Protein AF-A0A3D2YYX8-F1 (afdb_monomer_lite)

pLDDT: mean 93.41, std 8.39, range [39.41, 98.75]

Foldseek 3Di:
DDAAAPWKDKDWADPDPLLDDDDKDFADPQQFDQVGFFFKAFPVGDTDQVRQAQHFGQKMKTAGPNFKIKMKGWAPPAPPPSFRKRGDRRMIDGNNRNVGMDMAGHGGDHDTDMDMDIDRGDDDVVVVVVVNVVRNPPPDDPD

Structure (mmCIF, N/CA/C/O backbone):
data_AF-A0A3D2YYX8-F1
#
_entry.id   AF-A0A3D2YYX8-F1
#
loop_
_atom_site.group_PDB
_atom_site.id
_atom_site.type_symbol
_atom_site.label_atom_id
_atom_site.label_alt_id
_atom_site.label_comp_id
_atom_site.label_asym_id
_atom_site.label_entity_id
_atom_site.label_seq_id
_atom_site.pdbx_PDB_ins_code
_atom_site.Cartn_x
_atom_site.Cartn_y
_atom_site.Cartn_z
_atom_site.occupancy
_atom_site.B_iso_or_equiv
_atom_site.auth_seq_id
_atom_site.auth_comp_id
_atom_site.auth_asym_id
_atom_site.auth_atom_id
_atom_site.pdbx_PDB_model_num
ATOM 1 N N . VAL A 1 1 ? -2.674 -7.635 14.410 1.00 90.38 1 VAL A N 1
ATOM 2 C CA . VAL A 1 1 ? -3.998 -7.454 15.053 1.00 90.38 1 VAL A CA 1
ATOM 3 C C . VAL A 1 1 ? -3.845 -6.437 16.163 1.00 90.38 1 VAL A C 1
ATOM 5 O O . VAL A 1 1 ? -2.778 -6.405 16.764 1.00 90.38 1 VAL A O 1
ATOM 8 N N . ILE A 1 2 ? -4.842 -5.589 16.385 1.00 92.25 2 ILE A N 1
ATOM 9 C CA . ILE A 1 2 ? -4.830 -4.561 17.431 1.00 92.25 2 ILE A CA 1
ATOM 10 C C . ILE A 1 2 ? -6.174 -4.649 18.155 1.00 92.25 2 ILE A C 1
ATOM 12 O O . ILE A 1 2 ? -7.206 -4.548 17.500 1.00 92.25 2 ILE A O 1
ATOM 16 N N . GLN A 1 3 ? -6.162 -4.873 19.469 1.00 94.56 3 GLN A N 1
ATOM 17 C CA . GLN A 1 3 ? -7.373 -5.004 20.284 1.00 94.56 3 GLN A CA 1
ATOM 18 C C . GLN A 1 3 ? -7.495 -3.820 21.245 1.00 94.56 3 GLN A C 1
ATOM 20 O O . GLN A 1 3 ? -6.513 -3.441 21.886 1.00 94.56 3 GLN A O 1
ATOM 25 N N . ALA A 1 4 ? -8.697 -3.260 21.360 1.00 95.75 4 ALA A N 1
ATOM 26 C CA . ALA A 1 4 ? -9.016 -2.212 22.323 1.00 95.75 4 ALA A CA 1
ATOM 27 C C . ALA A 1 4 ? -9.498 -2.849 23.639 1.00 95.75 4 ALA A C 1
ATOM 29 O O . ALA A 1 4 ? -10.615 -3.354 23.717 1.00 95.75 4 ALA A O 1
ATOM 30 N N . SER A 1 5 ? -8.643 -2.889 24.667 1.00 94.12 5 SER A N 1
ATOM 31 C CA . SER A 1 5 ? -8.904 -3.646 25.908 1.00 94.12 5 SER A CA 1
ATOM 32 C C . SER A 1 5 ? -9.139 -2.797 27.164 1.00 94.12 5 SER A C 1
ATOM 34 O O . SER A 1 5 ? -9.310 -3.360 28.239 1.00 94.12 5 SER A O 1
ATOM 36 N N . GLY A 1 6 ? -9.076 -1.468 27.068 1.00 93.12 6 GLY A N 1
ATOM 37 C CA . GLY A 1 6 ? -9.194 -0.554 28.215 1.00 93.12 6 GLY A CA 1
ATOM 38 C C . GLY A 1 6 ? -10.016 0.696 27.901 1.00 93.12 6 GLY A C 1
ATOM 39 O O . GLY A 1 6 ? -9.719 1.766 28.426 1.00 93.12 6 GLY A O 1
ATOM 40 N N . GLY A 1 7 ? -10.976 0.561 26.985 1.00 95.62 7 GLY A N 1
ATOM 41 C CA . GLY A 1 7 ? -11.742 1.643 26.368 1.00 95.62 7 GLY A CA 1
ATOM 42 C C . GLY A 1 7 ? -11.535 1.719 24.847 1.00 95.62 7 GLY A C 1
ATOM 43 O O . GLY A 1 7 ? -10.664 1.020 24.315 1.00 95.62 7 GLY A O 1
ATOM 44 N N . PRO A 1 8 ? -12.313 2.560 24.138 1.00 96.62 8 PRO A N 1
ATOM 45 C CA . PRO A 1 8 ? -12.166 2.754 22.699 1.00 96.62 8 PRO A CA 1
ATOM 46 C C . PRO A 1 8 ? -10.756 3.223 22.318 1.00 96.62 8 PRO A C 1
ATOM 48 O O . PRO A 1 8 ? -10.188 4.120 22.946 1.00 96.62 8 PRO A O 1
ATOM 51 N N . LEU A 1 9 ? -10.199 2.642 21.257 1.00 96.50 9 LEU A N 1
ATOM 52 C CA . LEU A 1 9 ? -8.905 3.013 20.690 1.00 96.50 9 LEU A CA 1
ATOM 53 C C . LEU A 1 9 ? -9.112 3.857 19.433 1.00 96.50 9 LEU A C 1
ATOM 55 O O . LEU A 1 9 ? -9.612 3.357 18.429 1.00 96.50 9 LEU A O 1
ATOM 59 N N . THR A 1 10 ? -8.637 5.100 19.443 1.00 96.50 10 THR A N 1
ATOM 60 C CA . THR A 1 10 ? -8.593 5.937 18.235 1.00 96.50 10 THR A CA 1
ATOM 61 C C . THR A 1 10 ? -7.185 5.968 17.654 1.00 96.50 10 THR A C 1
ATOM 63 O O . THR A 1 10 ? -6.254 6.507 18.256 1.00 96.50 10 THR A O 1
ATOM 66 N N . LEU A 1 11 ? -7.034 5.434 16.444 1.00 94.75 11 LEU A N 1
ATOM 67 C CA . LEU A 1 11 ? -5.866 5.640 15.597 1.00 94.75 11 LEU A CA 1
ATOM 68 C C . LEU A 1 11 ? -6.056 6.954 14.834 1.00 94.75 11 LEU A C 1
ATOM 70 O O . LEU A 1 11 ? -6.845 7.030 13.894 1.00 94.75 11 LEU A O 1
ATOM 74 N N . GLY A 1 12 ? -5.363 8.001 15.280 1.00 94.00 12 GLY A N 1
ATOM 75 C CA . GLY A 1 12 ? -5.528 9.348 14.736 1.00 94.00 12 GLY A CA 1
ATOM 76 C C . GLY A 1 12 ? -5.071 9.478 13.281 1.00 94.00 12 GLY A C 1
ATOM 77 O O . GLY A 1 12 ? -4.069 8.886 12.877 1.00 94.00 12 GLY A O 1
ATOM 78 N N . ALA A 1 13 ? -5.784 10.303 12.519 1.00 93.06 13 ALA A N 1
ATOM 79 C CA . ALA A 1 13 ? -5.482 10.641 11.139 1.00 93.06 13 ALA A CA 1
ATOM 80 C C . ALA A 1 13 ? -4.042 11.133 10.986 1.00 93.06 13 ALA A C 1
ATOM 82 O O . ALA A 1 13 ? -3.530 11.899 11.819 1.00 93.06 13 ALA A O 1
ATOM 83 N N . THR A 1 14 ? -3.396 10.770 9.879 1.00 87.25 14 THR A N 1
ATOM 84 C CA . THR A 1 14 ? -2.062 11.301 9.604 1.00 87.25 14 THR A CA 1
ATOM 85 C C . THR A 1 14 ? -2.159 12.780 9.241 1.00 87.25 14 THR A C 1
ATOM 87 O O . THR A 1 14 ? -2.664 13.139 8.180 1.00 87.25 14 THR A O 1
ATOM 90 N N . ARG A 1 15 ? -1.621 13.637 10.117 1.00 84.25 15 ARG A N 1
ATOM 91 C CA . ARG A 1 15 ? -1.573 15.101 9.933 1.00 84.25 15 ARG A CA 1
ATOM 92 C C . ARG A 1 15 ? -0.328 15.595 9.190 1.00 84.25 15 ARG A C 1
ATOM 94 O O . ARG A 1 15 ? -0.278 16.750 8.786 1.00 84.25 15 ARG A O 1
ATOM 101 N N . ALA A 1 16 ? 0.684 14.741 9.032 1.00 84.44 16 ALA A N 1
ATOM 102 C CA . ALA A 1 16 ? 1.854 15.047 8.217 1.00 84.44 16 ALA A CA 1
ATOM 103 C C . ALA A 1 16 ? 1.493 14.991 6.725 1.00 84.44 16 ALA A C 1
ATOM 105 O O . ALA A 1 16 ? 0.774 14.088 6.307 1.00 84.44 16 ALA A O 1
ATOM 106 N N . GLU A 1 17 ? 2.066 15.883 5.912 1.00 82.31 17 GLU A N 1
ATOM 107 C CA . GLU A 1 17 ? 1.816 15.972 4.459 1.00 82.31 17 GLU A CA 1
ATOM 108 C C . GLU A 1 17 ? 2.062 14.648 3.715 1.00 82.31 17 GLU A C 1
ATOM 110 O O . GLU A 1 17 ? 1.404 14.323 2.725 1.00 82.31 17 GLU A O 1
ATOM 115 N N . ALA A 1 18 ? 3.011 13.855 4.215 1.00 76.50 18 ALA A N 1
ATOM 116 C CA . ALA A 1 18 ? 3.335 12.548 3.670 1.00 76.50 18 ALA A CA 1
ATOM 117 C C . ALA A 1 18 ? 2.189 11.528 3.822 1.00 76.50 18 ALA A C 1
ATOM 119 O O . ALA A 1 18 ? 2.182 10.542 3.093 1.00 76.50 18 ALA A O 1
ATOM 120 N N . HIS A 1 19 ? 1.242 11.738 4.744 1.00 83.88 19 HIS A N 1
ATOM 121 C CA . HIS A 1 19 ? 0.130 10.831 5.053 1.00 83.88 19 HIS A CA 1
ATOM 122 C C . HIS A 1 19 ? 0.534 9.353 5.242 1.00 83.88 19 HIS A C 1
ATOM 124 O O . HIS A 1 19 ? -0.250 8.445 4.978 1.00 83.88 19 HIS A O 1
ATOM 130 N N . TYR A 1 20 ? 1.757 9.094 5.719 1.00 83.94 20 TYR A N 1
ATOM 131 C CA . TYR A 1 20 ? 2.195 7.740 6.051 1.00 83.94 20 TYR A CA 1
ATOM 132 C C . TYR A 1 20 ? 1.358 7.182 7.214 1.00 83.94 20 TYR A C 1
ATOM 134 O O . TYR A 1 20 ? 1.098 7.867 8.204 1.00 83.94 20 TYR A O 1
ATOM 142 N N . SER A 1 21 ? 0.914 5.938 7.096 1.00 90.62 21 SER A N 1
ATOM 143 C CA . SER A 1 21 ? 0.308 5.147 8.176 1.00 90.62 21 SER A CA 1
ATOM 144 C C . SER A 1 21 ? 0.397 3.664 7.808 1.00 90.62 21 SER A C 1
ATOM 146 O O . SER A 1 21 ? 0.945 3.336 6.760 1.00 90.62 21 SER A O 1
ATOM 148 N N . GLY A 1 22 ? -0.094 2.762 8.659 1.00 88.38 22 GLY A N 1
ATOM 149 C CA . GLY A 1 22 ? -0.193 1.337 8.324 1.00 88.38 22 GLY A CA 1
ATOM 150 C C . GLY A 1 22 ? 1.152 0.650 8.054 1.00 88.38 22 GLY A C 1
ATOM 151 O O . GLY A 1 22 ? 2.152 0.936 8.713 1.00 88.38 22 GLY A O 1
ATOM 152 N N . LEU A 1 23 ? 1.151 -0.295 7.109 1.00 94.38 23 LEU A N 1
ATOM 153 C CA . LEU A 1 23 ? 2.337 -1.049 6.701 1.00 94.38 23 LEU A CA 1
ATOM 154 C C . LEU A 1 23 ? 3.111 -0.282 5.622 1.00 94.38 23 LEU A C 1
ATOM 156 O O . LEU A 1 23 ? 2.559 0.021 4.568 1.00 94.38 23 LEU A O 1
ATOM 160 N N . GLN A 1 24 ? 4.390 -0.002 5.881 1.00 95.25 24 GLN A N 1
ATOM 161 C CA . GLN A 1 24 ? 5.273 0.771 5.005 1.00 95.25 24 GLN A CA 1
ATOM 162 C C . GLN A 1 24 ? 6.575 0.007 4.751 1.00 95.25 24 GLN A C 1
ATOM 164 O O . GLN A 1 24 ? 7.178 -0.519 5.687 1.00 95.25 24 GLN A O 1
ATOM 169 N N . LEU A 1 25 ? 7.033 -0.004 3.502 1.00 95.75 25 LEU A N 1
ATOM 170 C CA . LEU A 1 25 ? 8.324 -0.545 3.093 1.00 95.75 25 LEU A CA 1
ATOM 171 C C . LEU A 1 25 ? 9.214 0.577 2.584 1.00 95.75 25 LEU A C 1
ATOM 173 O O . LEU A 1 25 ? 8.822 1.335 1.700 1.00 95.75 25 LEU A O 1
ATOM 177 N N . ARG A 1 26 ? 10.434 0.646 3.117 1.00 94.38 26 ARG A N 1
ATOM 178 C CA . ARG A 1 26 ? 11.504 1.503 2.608 1.00 94.38 26 ARG A CA 1
ATOM 179 C C . ARG A 1 26 ? 12.598 0.616 2.042 1.00 94.38 26 ARG A C 1
ATOM 181 O O . ARG A 1 26 ? 13.169 -0.199 2.761 1.00 94.38 26 ARG A O 1
ATOM 188 N N . LEU A 1 27 ? 12.847 0.760 0.753 1.00 92.88 27 LEU A N 1
ATOM 189 C CA . LEU A 1 27 ? 13.695 -0.134 -0.015 1.00 92.88 27 LEU A CA 1
ATOM 190 C C . LEU A 1 27 ? 15.115 0.429 -0.112 1.00 92.88 27 LEU A C 1
ATOM 192 O O . LEU A 1 27 ? 15.331 1.644 -0.094 1.00 92.88 27 LEU A O 1
ATOM 196 N N . GLY A 1 28 ? 16.095 -0.470 -0.185 1.00 91.00 28 GLY A N 1
ATOM 197 C CA . GLY A 1 28 ? 17.498 -0.092 -0.328 1.00 91.00 28 GLY A CA 1
ATOM 198 C C . GLY A 1 28 ? 17.812 0.520 -1.703 1.00 91.00 28 GLY A C 1
ATOM 199 O O . GLY A 1 28 ? 16.996 0.420 -2.620 1.00 91.00 28 GLY A O 1
ATOM 200 N N . PRO A 1 29 ? 19.018 1.091 -1.878 1.00 87.38 29 PRO A N 1
ATOM 201 C CA . PRO A 1 29 ? 19.439 1.719 -3.133 1.00 87.38 29 PRO A CA 1
ATOM 202 C C . PRO A 1 29 ? 19.240 0.890 -4.417 1.00 87.38 29 PRO A C 1
ATOM 204 O O . PRO A 1 29 ? 18.884 1.498 -5.420 1.00 87.38 29 PRO A O 1
ATOM 207 N N . PRO A 1 30 ? 19.387 -0.457 -4.430 1.00 88.25 30 PRO A N 1
ATOM 208 C CA . PRO A 1 30 ? 19.131 -1.256 -5.638 1.00 88.25 30 PRO A CA 1
ATOM 209 C C . PRO A 1 30 ? 17.693 -1.173 -6.163 1.00 88.25 30 PRO A C 1
ATOM 211 O O . PRO A 1 30 ? 17.454 -1.402 -7.348 1.00 88.25 30 PRO A O 1
ATOM 214 N N . PHE A 1 31 ? 16.736 -0.848 -5.288 1.00 89.38 31 PHE A N 1
ATOM 215 C CA . PHE A 1 31 ? 15.352 -0.661 -5.695 1.00 89.38 31 PHE A CA 1
ATOM 216 C C . PHE A 1 31 ? 15.091 0.740 -6.227 1.00 89.38 31 PHE A C 1
ATOM 218 O O . PHE A 1 31 ? 14.348 0.891 -7.189 1.00 89.38 31 PHE A O 1
ATOM 225 N N . GLY A 1 32 ? 15.707 1.753 -5.626 1.00 87.50 32 GLY A N 1
ATOM 226 C CA . GLY A 1 32 ? 15.597 3.113 -6.114 1.00 87.50 32 GLY A CA 1
ATOM 227 C C . GLY A 1 32 ? 16.333 4.124 -5.248 1.00 87.50 32 GLY A C 1
ATOM 228 O O . GLY A 1 32 ? 16.606 3.915 -4.062 1.00 87.50 32 GLY A O 1
ATOM 229 N N . THR A 1 33 ? 16.612 5.261 -5.864 1.00 89.56 33 THR A N 1
ATOM 230 C CA . THR A 1 33 ? 17.119 6.485 -5.250 1.00 89.56 33 THR A CA 1
ATOM 231 C C . THR A 1 33 ? 16.239 7.659 -5.672 1.00 89.56 33 THR A C 1
ATOM 233 O O . THR A 1 33 ? 15.310 7.497 -6.454 1.00 89.56 33 THR A O 1
ATOM 236 N N . VAL A 1 34 ? 16.532 8.865 -5.181 1.00 87.94 34 VAL A N 1
ATOM 237 C CA . VAL A 1 34 ? 15.826 10.073 -5.642 1.00 87.94 34 VAL A CA 1
ATOM 238 C C . VAL A 1 34 ? 16.074 10.338 -7.133 1.00 87.94 34 VAL A C 1
ATOM 240 O O . VAL A 1 34 ? 15.162 10.744 -7.843 1.00 87.94 34 VAL A O 1
ATOM 243 N N . ALA A 1 35 ? 17.299 10.098 -7.614 1.00 89.31 35 ALA A N 1
ATOM 244 C CA . ALA A 1 35 ? 17.659 10.318 -9.015 1.00 89.31 35 ALA A CA 1
ATOM 245 C C . ALA A 1 35 ? 17.120 9.215 -9.941 1.00 89.31 35 ALA A C 1
ATOM 247 O O . ALA A 1 35 ? 16.769 9.488 -11.086 1.00 89.31 35 ALA A O 1
ATOM 248 N N . GLU A 1 36 ? 17.033 7.987 -9.430 1.00 91.19 36 GLU A N 1
ATOM 249 C CA . GLU A 1 36 ? 16.568 6.805 -10.158 1.00 91.19 36 GLU A CA 1
ATOM 250 C C . GLU A 1 36 ? 15.524 6.066 -9.307 1.00 91.19 36 GLU A C 1
ATOM 252 O O . GLU A 1 36 ? 15.874 5.13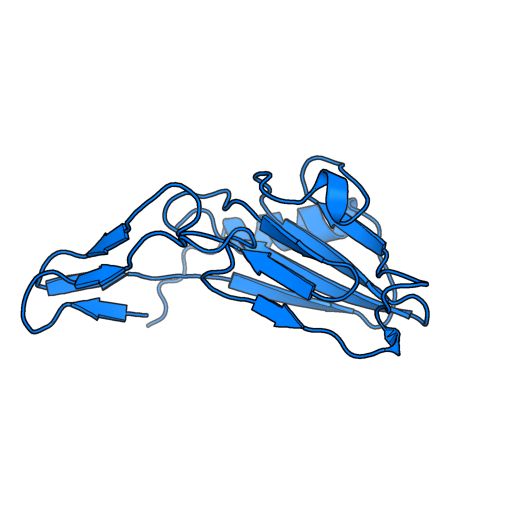6 -8.574 1.00 91.19 36 GLU A O 1
ATOM 257 N N . PRO A 1 37 ? 14.255 6.511 -9.320 1.00 94.19 37 PRO A N 1
ATOM 258 C CA . PRO A 1 37 ? 13.194 5.895 -8.530 1.00 94.19 37 PRO A CA 1
ATOM 259 C C . PRO A 1 37 ? 12.931 4.441 -8.927 1.00 94.19 37 PRO A C 1
ATOM 261 O O . PRO A 1 37 ? 13.148 4.048 -10.073 1.00 94.19 37 PRO A O 1
ATOM 264 N N . ALA A 1 38 ? 12.359 3.666 -8.004 1.00 95.94 38 ALA A N 1
ATOM 265 C CA . ALA A 1 38 ? 11.822 2.352 -8.332 1.00 95.94 38 ALA A CA 1
ATOM 266 C C . ALA A 1 38 ? 10.714 2.464 -9.392 1.00 95.94 38 ALA A C 1
ATOM 268 O O . ALA A 1 38 ? 9.992 3.466 -9.482 1.00 95.94 38 ALA A O 1
ATOM 269 N N . ILE A 1 39 ? 10.535 1.407 -10.180 1.00 96.12 39 ILE A N 1
ATOM 270 C CA . ILE A 1 39 ? 9.482 1.346 -11.193 1.00 96.12 39 ILE A CA 1
ATOM 271 C C . ILE A 1 39 ? 8.193 0.906 -10.500 1.00 96.12 39 ILE A C 1
ATOM 273 O O . ILE A 1 39 ? 7.963 -0.284 -10.271 1.00 96.12 39 ILE A O 1
ATOM 277 N N . PHE A 1 40 ? 7.353 1.879 -10.146 1.00 97.81 40 PHE A N 1
ATOM 278 C CA . PHE A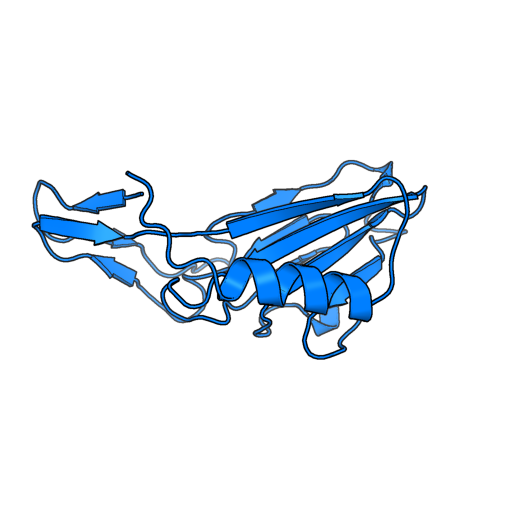 1 40 ? 6.081 1.617 -9.477 1.00 97.81 40 PHE A CA 1
ATOM 279 C C . PHE A 1 40 ? 4.941 1.326 -10.450 1.00 97.81 40 PHE A C 1
ATOM 281 O O . PHE A 1 40 ? 4.827 1.972 -11.495 1.00 97.81 40 PHE A O 1
ATOM 288 N N . ARG A 1 41 ? 4.057 0.402 -10.060 1.00 98.38 41 ARG A N 1
ATOM 289 C CA . ARG A 1 41 ? 2.780 0.103 -10.728 1.00 98.38 41 ARG A CA 1
ATOM 290 C C . ARG A 1 41 ? 1.693 -0.163 -9.692 1.00 98.38 41 ARG A C 1
ATOM 292 O O . ARG A 1 41 ? 2.011 -0.614 -8.592 1.00 98.38 41 ARG A O 1
ATOM 299 N N . CYS A 1 42 ? 0.433 0.076 -10.037 1.00 98.75 42 CYS A N 1
ATOM 300 C CA . CYS A 1 42 ? -0.707 -0.310 -9.203 1.00 98.75 42 CYS A CA 1
ATOM 301 C C . CYS A 1 42 ? -1.794 -1.045 -9.995 1.00 98.75 42 CYS A C 1
ATOM 303 O O . CYS A 1 42 ? -1.807 -0.995 -11.226 1.00 98.75 42 CYS A O 1
ATOM 305 N N . SER A 1 43 ? -2.745 -1.651 -9.278 1.00 98.62 43 SER A N 1
ATOM 306 C CA . SER A 1 43 ? -3.876 -2.395 -9.861 1.00 98.62 43 SER A CA 1
ATOM 307 C C . SER A 1 43 ? -4.714 -1.598 -10.859 1.00 98.62 43 SER A C 1
ATOM 309 O O . SER A 1 43 ? -5.206 -2.163 -11.825 1.00 98.62 43 SER A O 1
ATOM 311 N N . GLU A 1 44 ? -4.839 -0.286 -10.653 1.00 98.50 44 GLU A N 1
ATOM 312 C CA . GLU A 1 44 ? -5.599 0.615 -11.536 1.00 98.50 44 GLU A CA 1
ATOM 313 C C . GLU A 1 44 ? -4.855 1.004 -12.830 1.00 98.50 44 GLU A C 1
ATOM 315 O O . GLU A 1 44 ? -5.276 1.910 -13.545 1.00 98.50 44 GLU A O 1
ATOM 320 N N . GLY A 1 45 ? -3.707 0.382 -13.120 1.00 98.19 45 GLY A N 1
ATOM 321 C CA . GLY A 1 45 ? -2.931 0.631 -14.339 1.00 98.19 45 GLY A CA 1
ATOM 322 C C . GLY A 1 45 ? -2.047 1.882 -14.306 1.00 98.19 45 GLY A C 1
ATOM 323 O O . GLY A 1 45 ? -1.406 2.202 -15.306 1.00 98.19 45 GLY A O 1
ATOM 324 N N . ARG A 1 46 ? -1.963 2.582 -13.167 1.00 98.50 46 ARG A N 1
ATOM 325 C CA . ARG A 1 46 ? -1.061 3.734 -13.002 1.00 98.50 46 ARG A CA 1
ATOM 326 C C . ARG A 1 46 ? 0.383 3.284 -12.832 1.00 98.50 46 ARG A C 1
ATOM 328 O O . ARG A 1 46 ? 0.663 2.240 -12.239 1.00 98.50 46 ARG A O 1
ATOM 335 N N . THR A 1 47 ? 1.297 4.116 -13.318 1.00 97.88 47 THR A N 1
ATOM 336 C CA . THR A 1 47 ? 2.740 3.878 -13.268 1.00 97.88 47 THR A CA 1
ATOM 337 C C . THR A 1 47 ? 3.465 5.086 -12.706 1.00 97.88 47 THR A C 1
ATOM 339 O O . THR A 1 47 ? 3.117 6.217 -13.030 1.00 97.88 47 THR A O 1
ATOM 342 N N . GLY A 1 48 ? 4.522 4.844 -11.938 1.00 96.88 48 GLY A N 1
ATOM 343 C CA . GLY A 1 48 ? 5.279 5.901 -11.279 1.00 96.88 48 GLY A CA 1
ATOM 344 C C . GLY A 1 48 ? 4.707 6.250 -9.908 1.00 96.88 48 GLY A C 1
ATOM 345 O O . GLY A 1 48 ? 3.504 6.209 -9.659 1.00 96.88 48 GLY A O 1
ATOM 346 N N . HIS A 1 49 ? 5.608 6.561 -8.980 1.00 96.19 49 HIS A N 1
ATOM 347 C CA . HIS A 1 49 ? 5.245 6.758 -7.583 1.00 96.19 49 HIS A CA 1
ATOM 348 C C . HIS A 1 49 ? 4.347 7.987 -7.380 1.00 96.19 49 HIS A C 1
ATOM 350 O O . HIS A 1 49 ? 3.532 7.983 -6.467 1.00 96.19 49 HIS A O 1
ATOM 356 N N . 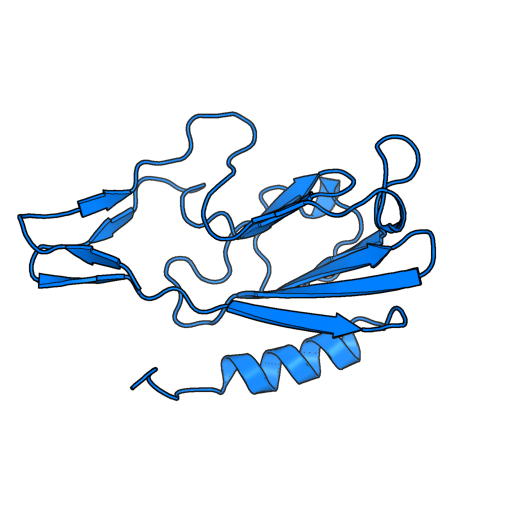GLU A 1 50 ? 4.464 9.025 -8.207 1.00 97.00 50 GLU A N 1
ATOM 357 C CA . GLU A 1 50 ? 3.667 10.251 -8.086 1.00 97.00 50 GLU A CA 1
ATOM 358 C C . GLU A 1 50 ? 2.203 10.031 -8.461 1.00 97.00 50 GLU A C 1
ATOM 360 O O . GLU A 1 50 ? 1.331 10.398 -7.679 1.00 97.00 50 GLU A O 1
ATOM 365 N N . GLU A 1 51 ? 1.950 9.343 -9.577 1.00 98.25 51 GLU A N 1
ATOM 366 C CA . GLU A 1 51 ? 0.601 9.007 -10.058 1.00 98.25 51 GLU A CA 1
ATOM 367 C C . GLU A 1 51 ? -0.160 8.090 -9.090 1.00 98.25 51 GLU A C 1
ATOM 369 O O . GLU A 1 51 ? -1.384 8.088 -9.047 1.00 98.25 51 GLU A O 1
ATOM 374 N N . ILE A 1 52 ? 0.560 7.293 -8.297 1.00 98.38 52 ILE A N 1
ATOM 375 C CA . ILE A 1 52 ? -0.024 6.372 -7.309 1.00 98.38 52 ILE A CA 1
ATOM 376 C C . ILE A 1 52 ? -0.212 7.058 -5.941 1.00 98.38 52 ILE A C 1
ATOM 378 O O . ILE A 1 52 ? -0.958 6.580 -5.083 1.00 98.38 52 ILE A O 1
ATOM 382 N N . ARG A 1 53 ? 0.463 8.182 -5.692 1.00 97.31 53 ARG A N 1
ATOM 383 C CA . ARG A 1 53 ? 0.503 8.811 -4.370 1.00 97.31 53 ARG A CA 1
ATOM 384 C C . ARG A 1 53 ? -0.877 9.329 -3.971 1.00 97.31 53 ARG A C 1
ATOM 386 O O . ARG A 1 53 ? -1.469 10.131 -4.676 1.00 97.31 53 ARG A O 1
ATOM 393 N N . LYS A 1 54 ? -1.331 8.956 -2.772 1.00 95.94 54 LYS A N 1
ATOM 394 C CA . LYS A 1 54 ? -2.660 9.266 -2.204 1.00 95.94 54 LYS A CA 1
ATOM 395 C C . LYS A 1 54 ? -3.824 8.633 -2.962 1.00 95.94 54 LYS A C 1
ATOM 397 O O . LYS A 1 54 ? -4.974 8.867 -2.599 1.00 95.94 54 LYS A O 1
ATOM 402 N N . GLU A 1 55 ? -3.555 7.799 -3.950 1.00 97.75 55 GLU A N 1
ATOM 403 C CA . GLU A 1 55 ? -4.582 7.140 -4.733 1.00 97.75 55 GLU A CA 1
ATOM 404 C C . GLU A 1 55 ? -4.935 5.765 -4.168 1.00 97.75 55 GLU A C 1
ATOM 406 O O . GLU A 1 55 ? -4.123 5.140 -3.484 1.00 97.75 55 GLU A O 1
ATOM 411 N N . GLN A 1 56 ? -6.155 5.297 -4.438 1.00 98.00 56 GLN A N 1
ATOM 412 C CA . GLN A 1 56 ? -6.622 3.971 -4.018 1.00 98.00 56 GLN A CA 1
ATOM 413 C C . GLN A 1 56 ? -6.226 2.899 -5.030 1.00 98.00 56 GLN A C 1
ATOM 415 O O . GLN A 1 56 ? -6.399 3.100 -6.229 1.00 98.00 56 GLN A O 1
ATOM 420 N N . ALA A 1 57 ? -5.727 1.761 -4.556 1.00 98.31 57 ALA A N 1
ATOM 421 C CA . ALA A 1 57 ? -5.436 0.595 -5.389 1.00 98.31 57 ALA A CA 1
ATOM 422 C C . ALA A 1 57 ? -5.450 -0.685 -4.542 1.00 98.31 57 ALA A C 1
ATOM 424 O O . ALA A 1 57 ? -5.099 -0.656 -3.362 1.00 98.31 57 ALA A O 1
ATOM 425 N N . ASN A 1 58 ? -5.793 -1.815 -5.155 1.00 98.50 58 ASN A N 1
ATOM 426 C CA . ASN A 1 58 ? -5.787 -3.135 -4.515 1.00 98.50 58 ASN A CA 1
ATOM 427 C C . ASN A 1 58 ? -4.369 -3.604 -4.165 1.00 98.50 58 ASN A C 1
ATOM 429 O O . ASN A 1 58 ? -4.144 -4.304 -3.178 1.00 98.50 58 ASN A O 1
ATOM 433 N N . TRP A 1 59 ? -3.401 -3.207 -4.985 1.00 98.69 59 TRP A N 1
ATOM 434 C CA . TRP A 1 59 ? -1.995 -3.501 -4.786 1.00 98.69 59 TRP A CA 1
ATOM 435 C C . TRP A 1 59 ? -1.112 -2.434 -5.421 1.00 98.69 59 TRP A C 1
ATOM 437 O O . TRP A 1 59 ? -1.506 -1.766 -6.383 1.00 98.69 59 TRP A O 1
ATOM 447 N N . VAL A 1 60 ? 0.107 -2.319 -4.899 1.00 98.69 60 VAL A N 1
ATOM 448 C CA . VAL A 1 60 ? 1.204 -1.556 -5.501 1.00 98.69 60 VAL A CA 1
ATOM 449 C C . VAL A 1 60 ? 2.444 -2.436 -5.533 1.00 98.69 60 VAL A C 1
ATOM 451 O O . VAL A 1 60 ? 2.748 -3.125 -4.559 1.00 98.69 60 VAL A O 1
ATOM 454 N N . SER A 1 61 ? 3.164 -2.401 -6.650 1.00 98.44 61 SER A N 1
ATOM 455 C CA . SER A 1 61 ? 4.463 -3.045 -6.824 1.00 98.44 61 SER A CA 1
ATOM 456 C C . SER A 1 61 ? 5.558 -2.013 -7.044 1.00 98.44 61 SER A C 1
ATOM 458 O O . SER A 1 61 ? 5.322 -1.003 -7.706 1.00 98.44 61 SER A O 1
ATOM 460 N N . ALA A 1 62 ? 6.761 -2.313 -6.573 1.00 98.12 62 ALA A N 1
ATOM 461 C CA . ALA A 1 62 ? 7.993 -1.599 -6.859 1.00 98.12 62 ALA A CA 1
ATOM 462 C C . ALA A 1 62 ? 8.995 -2.585 -7.468 1.00 98.12 62 ALA A C 1
ATOM 464 O O . ALA A 1 62 ? 9.420 -3.526 -6.795 1.00 98.12 62 ALA A O 1
ATOM 465 N N . ALA A 1 63 ? 9.360 -2.383 -8.732 1.00 97.12 63 ALA A N 1
ATOM 466 C CA . ALA A 1 63 ? 10.484 -3.087 -9.340 1.00 97.12 63 ALA A CA 1
ATOM 467 C C . ALA A 1 63 ? 11.765 -2.278 -9.133 1.00 97.12 63 ALA A C 1
ATOM 469 O O . ALA A 1 63 ? 11.751 -1.051 -9.283 1.00 97.12 63 ALA A O 1
ATOM 470 N N . GLY A 1 64 ? 12.854 -2.951 -8.781 1.00 92.94 64 GLY A N 1
ATOM 471 C CA . GLY A 1 64 ? 14.129 -2.295 -8.577 1.00 92.94 64 GLY A CA 1
ATOM 472 C C . GLY A 1 64 ? 14.810 -1.910 -9.881 1.00 92.94 64 GLY A C 1
ATOM 473 O O . GLY A 1 64 ? 14.719 -2.626 -10.877 1.00 92.94 64 GLY A O 1
ATOM 474 N N . ALA A 1 65 ? 15.527 -0.784 -9.864 1.00 81.38 65 ALA A N 1
ATOM 475 C CA . ALA A 1 65 ? 16.319 -0.329 -11.008 1.00 81.38 65 ALA A CA 1
ATOM 476 C C . ALA A 1 65 ? 17.395 -1.353 -11.421 1.00 81.38 65 ALA A C 1
ATOM 478 O O . ALA A 1 65 ? 17.733 -1.457 -12.598 1.00 81.38 65 ALA A O 1
ATOM 479 N N . ALA A 1 66 ? 17.901 -2.131 -10.458 1.00 81.12 66 ALA A N 1
ATOM 480 C CA . ALA A 1 66 ? 18.902 -3.176 -10.669 1.00 81.12 66 ALA A CA 1
ATOM 481 C C . ALA A 1 66 ? 18.324 -4.609 -10.645 1.00 81.12 66 ALA A C 1
ATOM 483 O O . ALA A 1 66 ? 19.085 -5.560 -10.471 1.00 81.12 66 ALA A O 1
ATOM 484 N N . GLY A 1 67 ? 17.004 -4.768 -10.792 1.00 85.19 67 GLY A N 1
ATOM 485 C CA . GLY A 1 67 ? 16.306 -6.054 -10.672 1.00 85.19 67 GLY A CA 1
ATOM 486 C C . GLY A 1 67 ? 15.578 -6.226 -9.337 1.00 85.19 67 GLY A C 1
ATOM 487 O O . GLY A 1 67 ? 15.617 -5.352 -8.465 1.00 85.19 67 GLY A O 1
ATOM 488 N N . GLY A 1 68 ? 14.881 -7.353 -9.186 1.00 94.50 68 GLY A N 1
ATOM 489 C CA . GLY A 1 68 ? 13.984 -7.603 -8.063 1.00 94.50 68 GLY A CA 1
ATOM 490 C C . GLY A 1 68 ? 12.656 -6.853 -8.168 1.00 94.50 68 GLY A C 1
ATOM 491 O O . GLY A 1 68 ? 12.546 -5.768 -8.743 1.00 94.50 68 GLY A O 1
ATOM 492 N N . MET A 1 69 ? 11.616 -7.420 -7.572 1.00 97.25 69 MET A N 1
ATOM 493 C CA . MET A 1 69 ? 10.321 -6.769 -7.422 1.00 97.25 69 MET A CA 1
ATOM 494 C C . MET A 1 69 ? 9.701 -7.133 -6.081 1.00 97.25 69 MET A C 1
ATOM 496 O O . MET A 1 69 ? 9.803 -8.260 -5.602 1.00 97.25 69 MET A O 1
ATOM 500 N N . ILE A 1 70 ? 9.020 -6.160 -5.487 1.00 98.06 70 ILE A N 1
ATOM 501 C CA . ILE A 1 70 ? 8.166 -6.382 -4.330 1.00 98.06 70 ILE A CA 1
ATOM 502 C C . ILE A 1 70 ? 6.794 -5.773 -4.578 1.00 98.06 70 ILE A C 1
ATOM 504 O O . ILE A 1 70 ? 6.692 -4.644 -5.051 1.00 98.06 70 ILE A O 1
ATOM 508 N N . ALA A 1 71 ? 5.737 -6.499 -4.239 1.00 98.44 71 ALA A N 1
ATOM 509 C CA . ALA A 1 71 ? 4.376 -5.986 -4.237 1.00 98.44 71 ALA A CA 1
ATOM 510 C C . ALA A 1 71 ? 3.739 -6.149 -2.859 1.00 98.44 71 ALA A C 1
ATOM 512 O O . ALA A 1 71 ? 3.980 -7.139 -2.170 1.00 98.44 71 ALA A O 1
ATOM 513 N N . ILE A 1 72 ? 2.933 -5.166 -2.461 1.00 98.62 72 ILE A N 1
ATOM 514 C CA . ILE A 1 72 ? 2.081 -5.236 -1.272 1.00 98.62 72 ILE A CA 1
ATOM 515 C C . ILE A 1 72 ? 0.637 -5.306 -1.756 1.00 98.62 72 ILE A C 1
ATOM 517 O O . ILE A 1 72 ? 0.208 -4.470 -2.554 1.00 98.62 72 ILE A O 1
ATOM 521 N N . PHE A 1 73 ? -0.110 -6.283 -1.251 1.00 98.50 73 PHE A N 1
ATOM 522 C CA . PHE A 1 73 ? -1.529 -6.466 -1.539 1.00 98.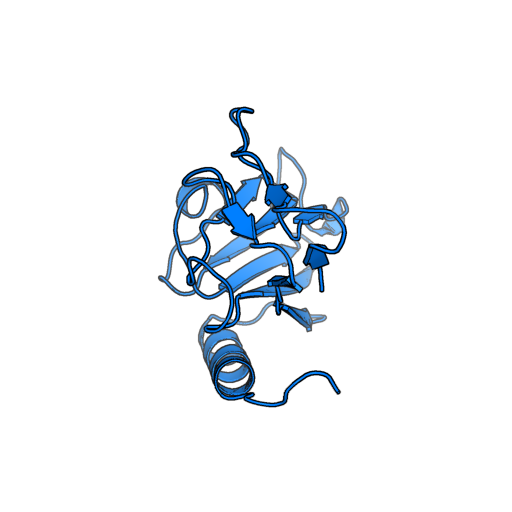50 73 PHE A CA 1
ATOM 523 C C . PHE A 1 73 ? -2.366 -6.088 -0.322 1.00 98.50 73 PHE A C 1
ATOM 525 O O . PHE A 1 73 ? -2.098 -6.555 0.789 1.00 98.50 73 PHE A O 1
ATOM 532 N N . ASP A 1 74 ? -3.386 -5.266 -0.539 1.00 98.00 74 ASP A N 1
ATOM 533 C CA . ASP A 1 74 ? -4.351 -4.850 0.473 1.00 98.00 74 ASP A CA 1
ATOM 534 C C . ASP A 1 74 ? -5.577 -5.767 0.431 1.00 98.00 74 ASP A C 1
ATOM 536 O O . ASP A 1 74 ? -6.225 -5.903 -0.603 1.00 98.00 74 ASP A O 1
ATOM 540 N N . HIS A 1 75 ? -5.895 -6.437 1.536 1.00 97.62 75 HIS A N 1
ATOM 541 C CA . HIS A 1 75 ? -6.988 -7.410 1.547 1.00 97.62 75 HIS A CA 1
ATOM 542 C C . HIS A 1 75 ? -8.369 -6.724 1.600 1.00 97.62 75 HIS A C 1
ATOM 544 O O . HIS A 1 75 ? -8.531 -5.800 2.400 1.00 97.62 75 HIS A O 1
ATOM 550 N N . PRO A 1 76 ? -9.416 -7.248 0.923 1.00 97.25 76 PRO A N 1
ATOM 551 C CA . PRO A 1 76 ? -10.781 -6.698 0.971 1.00 97.25 76 PRO A CA 1
ATOM 552 C C . PRO A 1 76 ? -11.443 -6.587 2.349 1.00 97.25 76 PRO A C 1
ATOM 554 O O . PRO A 1 76 ? -12.449 -5.906 2.510 1.00 97.25 76 PRO A O 1
ATOM 557 N N . GLN A 1 77 ? -10.890 -7.268 3.352 1.00 95.94 77 GLN A N 1
ATOM 558 C CA . GLN A 1 77 ? -11.377 -7.216 4.738 1.00 95.94 77 GLN A CA 1
ATOM 559 C C . GLN A 1 77 ? -10.699 -6.126 5.576 1.00 95.94 77 GLN A C 1
ATOM 561 O O . GLN A 1 77 ? -11.049 -5.957 6.744 1.00 95.94 77 GLN A O 1
ATOM 566 N N . ASN A 1 78 ? -9.721 -5.409 5.021 1.00 95.69 78 ASN A N 1
ATOM 567 C CA . ASN A 1 78 ? -9.148 -4.255 5.693 1.00 95.69 78 ASN A CA 1
ATOM 568 C C . ASN A 1 78 ? -10.155 -3.097 5.674 1.00 95.69 78 ASN A C 1
ATOM 570 O O . ASN A 1 78 ? -10.888 -2.919 4.698 1.00 95.69 78 ASN A O 1
ATOM 574 N N . PRO A 1 79 ? -10.207 -2.274 6.733 1.00 94.69 79 PRO A N 1
ATOM 575 C CA . PRO A 1 79 ? -11.019 -1.070 6.706 1.00 94.69 79 PRO A CA 1
ATOM 576 C C . PRO A 1 79 ? -10.528 -0.140 5.596 1.00 94.69 79 PRO A C 1
ATOM 578 O O . PRO A 1 79 ? -9.322 0.026 5.408 1.00 94.69 79 PRO A O 1
ATOM 581 N N . ARG A 1 80 ? -11.477 0.514 4.914 1.00 93.19 80 ARG A N 1
ATOM 582 C CA . ARG A 1 80 ? -11.206 1.455 3.812 1.00 93.19 80 ARG A CA 1
ATOM 583 C C . ARG A 1 80 ? -10.506 0.805 2.615 1.00 93.19 80 ARG A C 1
ATOM 585 O O . ARG A 1 80 ? -9.782 1.489 1.905 1.00 93.19 80 ARG A O 1
ATOM 592 N N . HIS A 1 81 ? -10.709 -0.495 2.405 1.00 95.69 81 HIS A N 1
ATOM 593 C CA . HIS A 1 81 ? -10.255 -1.165 1.195 1.00 95.69 81 HIS A CA 1
ATOM 594 C C . HIS A 1 81 ? -11.015 -0.658 -0.054 1.00 95.69 81 HIS A C 1
ATOM 596 O O . HIS A 1 81 ? -12.242 -0.529 0.018 1.00 95.69 81 HIS A O 1
ATOM 602 N N . PRO A 1 82 ? -10.332 -0.452 -1.198 1.00 96.25 82 PRO A N 1
ATOM 603 C CA . PRO A 1 82 ? -8.875 -0.430 -1.349 1.00 96.25 82 PRO A CA 1
ATOM 604 C C . PRO A 1 82 ? -8.234 0.770 -0.651 1.00 96.25 82 PRO A C 1
ATOM 606 O O . PRO A 1 82 ? -8.661 1.913 -0.817 1.00 96.25 82 PRO A O 1
ATOM 609 N N . SER A 1 83 ? -7.173 0.509 0.116 1.00 94.00 83 SER A N 1
ATOM 610 C CA . SER A 1 83 ? -6.453 1.555 0.838 1.00 94.00 83 SER A CA 1
ATOM 611 C C . SER A 1 83 ? -5.859 2.591 -0.120 1.00 94.00 83 SER A C 1
ATOM 613 O O . SER A 1 83 ? -5.444 2.273 -1.239 1.00 94.00 83 SER A O 1
ATOM 615 N N . ARG A 1 84 ? -5.752 3.841 0.345 1.00 96.25 84 ARG A N 1
ATOM 616 C CA . ARG A 1 84 ? -4.893 4.838 -0.306 1.00 96.25 84 ARG A CA 1
ATOM 617 C C . ARG A 1 84 ? -3.426 4.490 -0.096 1.00 96.25 84 ARG A C 1
ATOM 619 O O . ARG A 1 84 ? -3.060 3.935 0.938 1.00 96.25 84 ARG A O 1
ATOM 626 N N . TRP A 1 85 ? -2.570 4.885 -1.030 1.00 97.19 85 TRP A N 1
ATOM 627 C CA . TRP A 1 85 ? -1.146 4.562 -0.976 1.00 97.19 85 TRP A CA 1
ATOM 628 C C . TRP A 1 85 ? -0.276 5.768 -0.644 1.00 97.19 85 TRP A C 1
ATOM 630 O O . TRP A 1 85 ? -0.405 6.853 -1.210 1.00 97.19 85 TRP A O 1
ATOM 640 N N . HIS A 1 86 ? 0.661 5.568 0.276 1.00 96.81 86 HIS A N 1
ATOM 641 C CA . HIS A 1 86 ? 1.833 6.419 0.385 1.00 96.81 86 HIS A CA 1
ATOM 642 C C . HIS A 1 86 ? 2.901 5.887 -0.565 1.00 96.81 86 HIS A C 1
ATOM 644 O O . HIS A 1 86 ? 3.210 4.698 -0.532 1.00 96.81 86 HIS A O 1
ATOM 650 N N . THR A 1 87 ? 3.486 6.768 -1.369 1.00 96.50 87 THR A N 1
ATOM 651 C CA . THR A 1 87 ? 4.566 6.437 -2.302 1.00 96.50 87 THR A CA 1
ATOM 652 C C . THR A 1 87 ? 5.574 7.586 -2.405 1.00 96.50 87 THR A C 1
ATOM 654 O O . THR A 1 87 ? 5.241 8.781 -2.462 1.00 96.50 87 THR A O 1
ATOM 657 N N . ARG A 1 88 ? 6.843 7.200 -2.444 1.00 95.19 88 ARG A N 1
ATOM 658 C CA . ARG A 1 88 ? 8.046 7.996 -2.703 1.00 95.19 88 ARG A CA 1
ATOM 659 C C . ARG A 1 88 ? 8.976 7.152 -3.576 1.00 95.19 88 ARG A C 1
ATOM 661 O O . ARG A 1 88 ? 8.671 6.010 -3.898 1.00 95.19 88 ARG A O 1
ATOM 668 N N . GLU A 1 89 ? 10.113 7.706 -3.942 1.00 94.94 89 GLU A N 1
ATOM 669 C CA . GLU A 1 89 ? 11.037 7.169 -4.935 1.00 94.94 89 GLU A CA 1
ATOM 670 C C . GLU A 1 89 ? 11.534 5.752 -4.603 1.00 94.94 89 GLU A C 1
ATOM 672 O O . GLU A 1 89 ? 11.725 4.939 -5.502 1.00 94.94 89 GLU A O 1
ATOM 677 N N . ASN A 1 90 ? 11.692 5.425 -3.317 1.00 94.00 90 ASN A N 1
ATOM 678 C CA . ASN A 1 90 ? 12.099 4.100 -2.837 1.00 94.00 90 ASN A CA 1
ATOM 679 C C . ASN A 1 90 ? 11.277 3.611 -1.631 1.00 94.00 90 ASN A C 1
ATOM 681 O O . ASN A 1 90 ? 11.735 2.769 -0.858 1.00 94.00 90 ASN A O 1
ATOM 685 N N . GLN A 1 91 ? 10.088 4.168 -1.418 1.00 95.38 91 GLN A N 1
ATOM 686 C CA . GLN A 1 91 ? 9.250 3.835 -0.271 1.00 95.38 91 GLN A CA 1
ATOM 687 C C . GLN A 1 91 ? 7.787 3.780 -0.682 1.00 95.38 91 GLN A C 1
ATOM 689 O O . GLN A 1 91 ? 7.312 4.657 -1.399 1.00 95.38 91 GLN A O 1
ATOM 694 N N . PHE A 1 92 ? 7.059 2.785 -0.185 1.00 97.12 92 PHE A N 1
ATOM 695 C CA . PHE A 1 92 ? 5.622 2.701 -0.389 1.00 97.12 92 PHE A CA 1
ATOM 696 C C . PHE A 1 92 ? 4.914 1.886 0.688 1.00 97.12 92 PHE A C 1
ATOM 698 O O . PHE A 1 92 ? 5.525 1.080 1.388 1.00 97.12 92 PHE A O 1
ATOM 705 N N . GLY A 1 93 ? 3.607 2.084 0.800 1.00 97.19 93 GLY A N 1
ATOM 706 C CA . GLY A 1 93 ? 2.767 1.312 1.701 1.00 97.19 93 GLY A CA 1
ATOM 707 C C . GLY A 1 93 ? 1.340 1.828 1.767 1.00 97.19 93 GLY A C 1
ATOM 708 O O . GLY A 1 93 ? 1.061 2.972 1.399 1.00 97.19 93 GLY A O 1
ATOM 709 N N . THR A 1 94 ? 0.439 0.994 2.274 1.00 96.19 94 THR A N 1
ATOM 710 C CA . THR A 1 94 ? -0.966 1.353 2.512 1.00 96.19 94 THR A CA 1
ATOM 711 C C . THR A 1 94 ? -1.064 2.468 3.544 1.00 96.19 94 THR A C 1
ATOM 713 O O . THR A 1 94 ? -0.300 2.465 4.505 1.00 96.19 94 THR A O 1
ATOM 716 N N . ALA A 1 95 ? -2.021 3.374 3.407 1.00 95.56 95 ALA A N 1
ATOM 717 C CA . ALA A 1 95 ? -2.218 4.509 4.296 1.00 95.56 95 ALA A CA 1
ATOM 718 C C . ALA A 1 95 ? -3.663 4.543 4.830 1.00 95.56 95 ALA A C 1
ATOM 720 O O . ALA A 1 95 ? -4.424 5.461 4.510 1.00 95.56 95 ALA A O 1
ATOM 721 N N . PRO A 1 96 ? -4.062 3.573 5.676 1.00 94.81 96 PRO A N 1
ATOM 722 C CA . PRO A 1 96 ? -5.442 3.451 6.137 1.00 94.81 96 PRO A CA 1
ATOM 723 C C . PRO A 1 96 ? -5.923 4.656 6.952 1.00 94.81 96 PRO A C 1
ATOM 725 O O . PRO A 1 96 ? -7.125 4.831 7.081 1.00 94.81 96 PRO A O 1
ATOM 728 N N . LEU A 1 97 ? -5.032 5.500 7.489 1.00 95.50 97 LEU A N 1
ATOM 729 C CA . LEU A 1 97 ? -5.383 6.692 8.279 1.00 95.50 97 LEU A CA 1
ATOM 730 C C . LEU A 1 97 ? -5.330 7.999 7.467 1.00 95.50 97 LEU A C 1
ATOM 732 O O . LEU A 1 97 ? -5.391 9.085 8.043 1.00 95.50 97 LEU A O 1
ATOM 736 N N . MET A 1 98 ? -5.191 7.914 6.138 1.00 94.69 98 MET A N 1
ATOM 737 C CA . MET A 1 98 ? -5.132 9.093 5.266 1.00 94.69 98 MET A CA 1
ATOM 738 C C . MET A 1 98 ? -6.466 9.848 5.217 1.00 94.69 98 MET A C 1
ATOM 740 O O . MET A 1 98 ? -6.466 11.074 5.244 1.00 94.69 98 MET A O 1
ATOM 744 N N . ASP A 1 99 ? -7.587 9.124 5.198 1.00 91.81 99 ASP A N 1
ATOM 745 C CA . ASP A 1 99 ? -8.936 9.702 5.092 1.00 91.81 99 ASP A CA 1
ATOM 746 C C . ASP A 1 99 ? -9.548 10.111 6.447 1.00 91.81 99 ASP A C 1
ATOM 748 O O . ASP A 1 99 ? -10.685 10.573 6.498 1.00 91.81 99 ASP A O 1
ATOM 752 N N . GLY A 1 100 ? -8.818 9.946 7.556 1.00 94.31 100 GLY A N 1
ATOM 753 C CA . GLY A 1 100 ? -9.273 10.361 8.884 1.00 94.31 100 GLY A CA 1
ATOM 754 C C . GLY A 1 100 ? -8.959 9.365 9.997 1.00 94.31 100 GLY A C 1
ATOM 755 O O . GLY A 1 100 ? -8.309 8.339 9.780 1.00 94.31 100 GLY A O 1
ATOM 756 N N . ASP A 1 101 ? -9.461 9.666 11.192 1.00 95.88 101 ASP A N 1
ATOM 757 C CA . ASP A 1 101 ? -9.324 8.821 12.379 1.00 95.88 101 ASP A CA 1
ATOM 758 C C . ASP A 1 101 ? -9.978 7.451 12.151 1.00 95.88 101 ASP A C 1
ATOM 760 O O . ASP A 1 101 ? -11.005 7.350 11.479 1.00 95.88 101 ASP A O 1
ATOM 764 N N . LEU A 1 102 ? -9.390 6.392 12.700 1.00 95.69 102 LEU A N 1
ATOM 765 C CA . LEU A 1 102 ? -9.969 5.050 12.731 1.00 95.69 102 LEU A CA 1
ATOM 766 C C . LEU A 1 102 ? -10.166 4.640 14.190 1.00 95.69 102 LEU A C 1
ATOM 768 O O . LEU A 1 102 ? -9.191 4.456 14.918 1.00 95.69 102 LEU A O 1
ATOM 772 N N . THR A 1 103 ? -11.420 4.497 14.606 1.00 96.94 103 THR A N 1
ATOM 773 C CA . THR A 1 103 ? -11.775 4.089 15.968 1.00 96.94 103 THR A CA 1
ATOM 774 C C . THR A 1 103 ? -12.096 2.599 16.014 1.00 96.94 103 THR A C 1
ATOM 776 O O . THR A 1 103 ? -12.733 2.063 15.109 1.00 96.94 103 THR A O 1
ATOM 779 N N . VAL A 1 104 ? -11.619 1.939 17.064 1.00 96.81 104 VAL A N 1
ATOM 780 C CA . VAL A 1 104 ? -11.921 0.554 17.426 1.00 96.81 104 VAL A CA 1
ATOM 781 C C . VAL A 1 104 ? -12.610 0.603 18.781 1.00 96.81 104 VAL A C 1
ATOM 783 O O . VAL A 1 104 ? -12.018 1.101 19.742 1.00 96.81 104 VAL A O 1
ATOM 786 N N . ASP A 1 105 ? -13.850 0.131 18.850 1.00 97.19 105 ASP A N 1
ATOM 787 C CA . ASP A 1 105 ? -14.623 0.138 20.090 1.00 97.19 105 ASP A CA 1
ATOM 788 C C . ASP A 1 105 ? -14.011 -0.803 21.135 1.00 97.19 105 ASP A C 1
ATOM 790 O O . ASP A 1 105 ? -13.257 -1.724 20.817 1.00 97.19 105 ASP A O 1
ATOM 794 N N . GLU A 1 106 ? -14.303 -0.560 22.412 1.00 97.19 106 GLU A N 1
ATOM 795 C CA . GLU A 1 106 ? -13.827 -1.431 23.486 1.00 97.19 106 GLU A CA 1
ATOM 796 C C . GLU A 1 106 ? -14.330 -2.869 23.285 1.00 97.19 106 GLU A C 1
ATOM 798 O O . GLU A 1 106 ? -15.516 -3.105 23.075 1.00 97.19 106 GLU A O 1
ATOM 803 N N . GLY A 1 107 ? -13.418 -3.838 23.366 1.00 96.44 107 GLY A N 1
ATOM 804 C CA 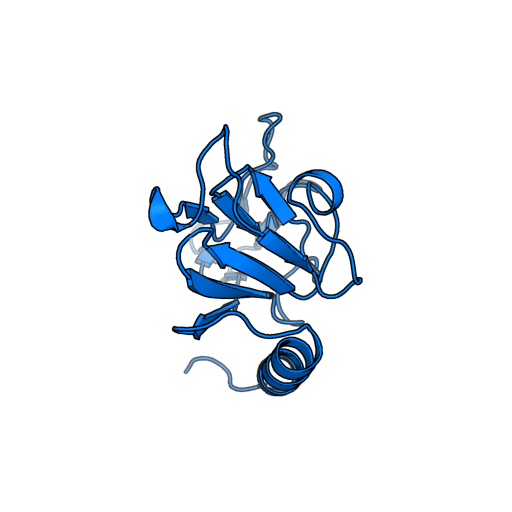. GLY A 1 107 ? -13.702 -5.248 23.098 1.00 96.44 107 GLY A CA 1
ATOM 805 C C . GLY A 1 107 ? -13.488 -5.659 21.638 1.00 96.44 107 GLY A C 1
ATOM 806 O O . GLY A 1 107 ? -13.250 -6.843 21.385 1.00 96.44 107 GLY A O 1
ATOM 807 N N . ASP A 1 108 ? -13.463 -4.711 20.698 1.00 96.12 108 ASP A N 1
ATOM 808 C CA . ASP A 1 108 ? -13.258 -4.998 19.281 1.00 96.12 108 ASP A CA 1
ATOM 809 C C . ASP A 1 108 ? -11.780 -5.164 18.907 1.00 96.12 108 ASP A C 1
ATOM 811 O O . ASP A 1 108 ? -10.839 -4.771 19.611 1.00 96.12 108 ASP A O 1
ATOM 815 N N . THR A 1 109 ? -11.566 -5.794 17.749 1.00 95.62 109 THR A N 1
ATOM 816 C CA . THR A 1 109 ? -10.239 -6.049 17.184 1.00 95.62 109 THR A CA 1
ATOM 817 C C . THR A 1 109 ? -10.136 -5.506 15.767 1.00 95.62 109 THR A C 1
ATOM 819 O O . THR A 1 109 ? -10.773 -6.012 14.844 1.00 95.62 109 THR A O 1
ATOM 822 N N . LEU A 1 110 ? -9.213 -4.572 15.556 1.00 95.62 110 LEU A N 1
ATOM 823 C CA . LEU A 1 110 ? -8.758 -4.199 14.227 1.00 95.62 110 LEU A CA 1
ATOM 824 C C . LEU A 1 110 ? -7.816 -5.274 13.672 1.00 95.62 110 LEU A C 1
ATOM 826 O O . LEU A 1 110 ? -6.719 -5.535 14.192 1.00 95.62 110 LEU A O 1
ATOM 830 N N . ARG A 1 111 ? -8.234 -5.888 12.567 1.00 94.88 111 ARG A N 1
ATOM 831 C CA . ARG A 1 111 ? -7.431 -6.843 11.801 1.00 94.88 111 ARG A CA 1
ATOM 832 C C . ARG A 1 111 ? -7.044 -6.212 10.472 1.00 94.88 111 ARG A C 1
ATOM 834 O O . ARG A 1 111 ? -7.904 -5.892 9.667 1.00 94.88 111 ARG A O 1
ATOM 841 N N . LEU A 1 112 ? -5.740 -6.052 10.274 1.00 95.25 112 LEU A N 1
ATOM 842 C CA . LEU A 1 112 ? -5.145 -5.640 9.009 1.00 95.25 112 LEU A CA 1
ATOM 843 C C . LEU A 1 112 ? -4.431 -6.851 8.408 1.00 95.25 112 LEU A C 1
ATOM 845 O O . LEU A 1 112 ? -3.704 -7.551 9.120 1.00 95.25 112 LEU A O 1
ATOM 849 N N . ARG A 1 113 ? -4.663 -7.105 7.126 1.00 96.25 113 ARG A N 1
ATOM 850 C CA . ARG A 1 113 ? -4.192 -8.263 6.372 1.00 96.25 113 ARG A CA 1
ATOM 851 C C . ARG A 1 113 ? -3.503 -7.770 5.111 1.00 96.25 113 ARG A C 1
ATOM 853 O O . ARG A 1 113 ? -4.120 -7.102 4.288 1.00 96.25 113 ARG A O 1
ATOM 860 N N . TYR A 1 114 ? -2.241 -8.129 4.955 1.00 96.88 114 TYR A N 1
ATOM 861 C CA . TYR A 1 114 ? -1.458 -7.782 3.778 1.00 96.88 114 TYR A CA 1
ATOM 862 C C . TYR A 1 114 ? -0.702 -9.020 3.308 1.00 96.88 114 TYR A C 1
ATOM 864 O O . TYR A 1 114 ? -0.273 -9.823 4.141 1.00 96.88 114 TYR A O 1
ATOM 872 N N . ARG A 1 115 ? -0.516 -9.163 1.995 1.00 97.56 115 ARG A N 1
ATOM 873 C CA . ARG A 1 115 ? 0.412 -10.138 1.405 1.00 97.56 115 ARG A CA 1
ATOM 874 C C . ARG A 1 115 ? 1.561 -9.372 0.764 1.00 97.56 115 ARG A C 1
ATOM 876 O O . ARG A 1 115 ? 1.336 -8.348 0.123 1.00 97.56 115 ARG A O 1
ATOM 883 N N . LEU A 1 116 ? 2.781 -9.858 0.971 1.00 98.19 116 LEU A N 1
ATOM 884 C CA . LEU A 1 116 ? 3.961 -9.372 0.269 1.00 98.19 116 LEU A CA 1
ATOM 885 C C . LEU A 1 116 ? 4.359 -10.438 -0.744 1.00 98.19 116 LEU A C 1
ATOM 887 O O . LEU A 1 116 ? 4.583 -11.585 -0.360 1.00 98.19 116 LEU A O 1
ATOM 891 N N . LEU A 1 117 ? 4.450 -10.054 -2.011 1.00 98.19 117 LEU A N 1
ATOM 892 C CA . LEU A 1 117 ? 5.022 -10.885 -3.063 1.00 98.19 117 LEU A CA 1
ATOM 893 C C . LEU A 1 117 ? 6.422 -10.362 -3.363 1.00 98.19 117 LEU A C 1
ATOM 895 O O . LEU A 1 117 ? 6.576 -9.183 -3.674 1.00 98.19 117 LEU A O 1
ATOM 899 N N . VAL A 1 118 ? 7.429 -11.223 -3.239 1.00 97.38 118 VAL A N 1
ATOM 900 C CA . VAL A 1 118 ? 8.833 -10.895 -3.509 1.00 97.38 118 VAL A CA 1
ATOM 901 C C . VAL A 1 118 ? 9.299 -11.766 -4.661 1.00 97.38 118 VAL A C 1
ATOM 903 O O . VAL A 1 118 ? 9.136 -12.983 -4.611 1.00 97.38 118 VAL A O 1
ATOM 906 N N . LEU A 1 119 ? 9.849 -11.136 -5.690 1.00 96.75 119 LEU A N 1
ATOM 907 C CA . LEU A 1 119 ? 10.275 -11.780 -6.924 1.00 96.75 119 LEU A CA 1
ATOM 908 C C . LEU A 1 119 ? 11.704 -11.356 -7.246 1.00 96.75 119 LEU A C 1
ATOM 910 O O . LEU A 1 119 ? 12.065 -10.194 -7.047 1.00 96.75 119 LEU A O 1
ATOM 914 N N . ASP A 1 120 ? 12.488 -12.285 -7.783 1.00 94.69 120 ASP A N 1
ATOM 915 C CA . ASP A 1 120 ? 13.844 -11.995 -8.259 1.00 94.69 120 ASP A CA 1
ATOM 916 C C . ASP A 1 120 ? 13.823 -11.109 -9.513 1.00 94.69 120 ASP A C 1
ATOM 918 O O . ASP A 1 120 ? 14.688 -10.255 -9.687 1.00 94.69 120 ASP A O 1
ATOM 922 N N . GLU A 1 121 ? 12.790 -11.256 -10.348 1.00 93.94 121 GLU A N 1
ATOM 923 C CA . GLU A 1 121 ? 12.638 -10.520 -11.602 1.00 93.94 121 GLU A CA 1
ATOM 924 C C . GLU A 1 121 ? 11.304 -9.758 -11.669 1.00 93.94 121 GLU A C 1
ATOM 926 O O . GLU A 1 121 ? 10.282 -10.241 -11.165 1.00 93.94 121 GLU A O 1
ATOM 931 N N . PRO A 1 122 ? 11.272 -8.573 -12.309 1.00 95.44 122 PRO A N 1
ATOM 932 C CA . PRO A 1 122 ? 10.040 -7.828 -12.527 1.00 95.44 122 PRO A CA 1
ATOM 933 C C . PRO A 1 122 ? 9.041 -8.583 -13.410 1.00 95.44 122 PRO A C 1
ATOM 935 O O . PRO A 1 122 ? 9.385 -9.072 -14.485 1.00 95.44 122 PRO A O 1
ATOM 938 N N . VAL A 1 123 ? 7.770 -8.584 -13.006 1.00 96.88 123 VAL A N 1
ATOM 939 C CA . VAL A 1 123 ? 6.657 -9.115 -13.808 1.00 96.88 123 VAL A CA 1
ATOM 940 C C . VAL A 1 123 ? 5.691 -8.010 -14.243 1.00 96.88 123 VAL A C 1
ATOM 942 O O . VAL A 1 123 ? 5.720 -6.882 -13.746 1.00 96.88 123 VAL A O 1
ATOM 945 N N . GLY A 1 124 ? 4.840 -8.323 -15.222 1.00 95.56 124 GLY A N 1
ATOM 946 C CA . GLY A 1 124 ? 3.738 -7.454 -15.637 1.00 95.56 124 GLY A CA 1
ATOM 947 C C . GLY A 1 124 ? 2.607 -7.388 -14.605 1.00 95.56 124 GLY A C 1
ATOM 948 O O . GLY A 1 124 ? 2.691 -7.964 -13.525 1.00 95.56 124 GLY A O 1
ATOM 949 N N . ALA A 1 125 ? 1.523 -6.690 -14.951 1.00 97.00 125 ALA A N 1
ATOM 950 C CA . ALA A 1 125 ? 0.359 -6.582 -14.072 1.00 97.00 125 ALA A CA 1
ATOM 951 C C . ALA A 1 125 ? -0.434 -7.897 -13.977 1.00 97.00 125 ALA A C 1
ATOM 953 O O . ALA A 1 125 ? -0.937 -8.204 -12.902 1.00 97.00 125 ALA A O 1
ATOM 954 N N . ASP A 1 126 ? -0.514 -8.684 -15.057 1.00 97.94 126 ASP A N 1
ATOM 955 C CA . ASP A 1 126 ? -1.367 -9.883 -15.095 1.00 97.94 126 ASP A CA 1
ATOM 956 C C . ASP A 1 126 ? -1.014 -10.903 -13.996 1.00 97.94 126 ASP A C 1
ATOM 958 O O . ASP A 1 126 ? -1.911 -11.248 -13.224 1.00 97.94 126 ASP A O 1
ATOM 962 N N . PRO A 1 127 ? 0.266 -11.289 -13.783 1.00 98.00 127 PRO A N 1
ATOM 963 C CA . PRO A 1 127 ? 0.616 -12.172 -12.667 1.00 98.00 127 PRO A CA 1
ATOM 964 C C . PRO A 1 127 ? 0.293 -11.571 -11.290 1.00 98.00 127 PRO A C 1
ATOM 966 O O . PRO A 1 127 ? -0.085 -12.285 -10.368 1.00 98.00 127 PRO A O 1
ATOM 969 N N . LEU A 1 128 ? 0.399 -10.245 -11.134 1.00 98.38 128 LEU A N 1
ATOM 970 C CA . LEU A 1 128 ? 0.042 -9.570 -9.881 1.00 98.38 128 LEU A CA 1
ATOM 971 C C . LEU A 1 128 ? -1.472 -9.584 -9.638 1.00 98.38 128 LEU A C 1
ATOM 973 O O . LEU A 1 128 ? -1.903 -9.698 -8.493 1.00 98.38 128 LEU A O 1
ATOM 977 N N . HIS A 1 129 ? -2.286 -9.486 -10.693 1.00 98.44 129 HIS A N 1
ATOM 978 C CA . HIS A 1 129 ? -3.737 -9.632 -10.594 1.00 98.44 129 HIS A CA 1
ATOM 979 C C . HIS A 1 129 ? -4.142 -11.049 -10.190 1.00 98.44 129 HIS A C 1
ATOM 981 O O . HIS A 1 129 ? -5.027 -11.192 -9.349 1.00 98.44 129 HIS A O 1
ATOM 987 N N . GLU A 1 130 ? -3.492 -12.075 -10.742 1.00 98.12 130 GLU A N 1
ATOM 988 C CA . GLU A 1 130 ? -3.734 -13.477 -10.380 1.00 98.12 130 GLU A CA 1
ATOM 989 C C . GLU A 1 130 ? -3.398 -13.739 -8.906 1.00 98.12 130 GLU A C 1
ATOM 991 O O . GLU A 1 130 ? -4.237 -14.231 -8.149 1.00 98.12 130 GLU A O 1
ATOM 996 N N . GLU A 1 131 ? -2.212 -13.317 -8.467 1.00 98.25 131 GLU A N 1
ATOM 997 C CA . GLU A 1 131 ? -1.761 -13.452 -7.077 1.00 98.25 131 GLU A CA 1
ATOM 9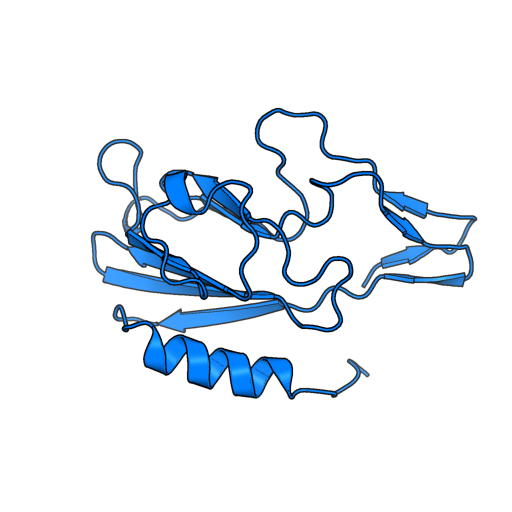98 C C . GLU A 1 131 ? -2.630 -12.649 -6.095 1.00 98.25 131 GLU A C 1
ATOM 1000 O O . GLU A 1 131 ? -2.905 -13.089 -4.972 1.00 98.25 131 GLU A O 1
ATOM 1005 N N . TYR A 1 132 ? -3.107 -11.472 -6.511 1.00 98.31 132 TYR A N 1
ATOM 1006 C CA . TYR A 1 132 ? -4.068 -10.698 -5.733 1.00 98.31 132 TYR A CA 1
ATOM 1007 C C . TYR A 1 132 ? -5.428 -11.394 -5.647 1.00 98.31 132 TYR A C 1
ATOM 1009 O O . TYR A 1 132 ? -6.020 -11.406 -4.571 1.00 98.31 132 TYR A O 1
ATOM 1017 N N . ALA A 1 133 ? -5.932 -11.974 -6.739 1.00 97.88 133 ALA A N 1
ATOM 1018 C CA . ALA A 1 133 ? -7.221 -12.660 -6.749 1.00 97.88 133 ALA A CA 1
ATOM 1019 C C . ALA A 1 133 ? -7.225 -13.876 -5.809 1.00 97.88 133 ALA A C 1
ATOM 1021 O O . ALA A 1 133 ? -8.182 -14.050 -5.051 1.00 97.88 133 ALA A O 1
ATOM 1022 N N . ASP A 1 134 ? -6.139 -14.659 -5.792 1.00 97.19 134 ASP A N 1
ATOM 1023 C CA . ASP A 1 134 ? -5.941 -15.729 -4.805 1.00 97.19 134 ASP A CA 1
ATOM 1024 C C . ASP A 1 134 ? -5.970 -15.176 -3.374 1.00 97.19 134 ASP A C 1
ATOM 1026 O O . ASP A 1 134 ? -6.711 -15.665 -2.520 1.00 97.19 134 ASP A O 1
ATOM 1030 N N . PHE A 1 135 ? -5.214 -14.106 -3.115 1.00 97.25 135 PHE A N 1
ATOM 1031 C CA . PHE A 1 135 ? -5.162 -13.502 -1.788 1.00 97.25 135 PHE A CA 1
ATOM 1032 C C . PHE A 1 135 ? -6.507 -12.936 -1.331 1.00 97.25 135 PHE A C 1
ATOM 1034 O O . PHE A 1 135 ? -6.890 -13.130 -0.182 1.00 97.25 135 PHE A O 1
ATOM 1041 N N . ALA A 1 136 ? -7.219 -12.238 -2.211 1.00 96.50 136 ALA A N 1
ATOM 1042 C CA . ALA A 1 136 ? -8.493 -11.595 -1.920 1.00 96.50 136 ALA A CA 1
ATOM 1043 C C . ALA A 1 136 ? -9.609 -12.611 -1.630 1.00 96.50 136 ALA A C 1
ATOM 1045 O O . ALA A 1 136 ? -10.537 -12.307 -0.877 1.00 96.50 136 ALA A O 1
ATOM 1046 N N . GLY A 1 137 ? -9.514 -13.811 -2.213 1.00 93.12 137 GLY A N 1
ATOM 1047 C CA . GLY A 1 137 ? -10.406 -14.935 -1.934 1.00 93.12 137 GLY A CA 1
ATOM 1048 C C . GLY A 1 137 ? -10.111 -15.660 -0.616 1.00 93.12 137 GLY A C 1
ATOM 1049 O O . GLY A 1 137 ? -10.916 -16.490 -0.187 1.00 93.12 137 GLY A O 1
ATOM 1050 N N . ASP A 1 138 ? -8.990 -15.366 0.049 1.00 88.25 138 ASP A N 1
ATOM 1051 C CA . ASP A 1 138 ? -8.566 -16.067 1.256 1.00 88.25 138 ASP A CA 1
ATOM 1052 C C . ASP A 1 138 ? -9.367 -15.633 2.495 1.00 88.25 138 ASP A C 1
ATOM 1054 O O . ASP A 1 138 ? -9.019 -14.719 3.248 1.00 88.25 138 ASP A O 1
ATOM 1058 N N . SER A 1 139 ? -10.458 -16.352 2.756 1.00 69.38 139 SER A N 1
ATOM 1059 C CA . SER A 1 139 ? -11.302 -16.130 3.927 1.00 69.38 139 SER A CA 1
ATOM 1060 C C . SER A 1 139 ? -10.745 -16.734 5.218 1.00 69.38 139 SER A C 1
ATOM 1062 O O . SER A 1 139 ? -11.437 -16.681 6.239 1.00 69.38 139 SER A O 1
ATOM 1064 N N . ARG A 1 140 ? -9.537 -17.324 5.225 1.00 69.88 140 ARG A N 1
ATOM 1065 C CA . ARG A 1 140 ? -8.976 -17.921 6.445 1.00 69.88 140 ARG A CA 1
ATOM 1066 C C . ARG A 1 140 ? -8.876 -16.852 7.529 1.00 69.88 140 ARG A C 1
ATOM 1068 O O . ARG A 1 140 ? -8.212 -15.824 7.393 1.00 69.88 140 ARG A O 1
ATOM 1075 N N . SER A 1 141 ? -9.587 -17.066 8.628 1.00 54.56 141 SER A N 1
ATOM 1076 C CA . SER A 1 141 ? -9.344 -16.359 9.877 1.00 54.56 141 SER A CA 1
ATOM 1077 C C . SER A 1 141 ? -7.974 -16.795 10.386 1.00 54.56 141 SER A C 1
ATOM 1079 O O . SER A 1 141 ? -7.741 -17.992 10.538 1.00 54.56 141 SER A O 1
ATOM 1081 N N . ALA A 1 142 ? -7.067 -15.840 10.621 1.00 51.41 142 ALA A N 1
ATOM 1082 C CA . ALA A 1 142 ? -5.876 -16.116 11.417 1.00 51.41 142 ALA A CA 1
ATOM 1083 C C . ALA A 1 142 ? -6.362 -16.690 12.756 1.00 51.41 142 ALA A C 1
ATOM 1085 O O . ALA A 1 142 ? -7.079 -15.986 13.475 1.00 51.41 142 ALA A O 1
ATOM 1086 N N . ALA A 1 143 ? -6.083 -17.980 12.963 1.00 39.41 143 ALA A N 1
ATOM 1087 C CA . ALA A 1 143 ? -6.464 -18.749 14.141 1.00 39.41 143 ALA A CA 1
ATOM 1088 C C . ALA A 1 143 ? -5.969 -18.088 15.434 1.00 39.41 143 ALA A C 1
ATOM 1090 O O . ALA A 1 143 ? -4.916 -17.407 15.385 1.00 39.41 143 ALA A O 1
#

Sequence (143 aa):
VIQASGGPLTLGATRAEAHYSGLQLRLGPPFGTVAEPAIFRCSEGRTGHEEIRKEQANWVSAAGAAGGMIAIFDHPQNPRHPSRWHTRENQFGTAPLMDGDLTVDEGDTLRLRYRLLVLDEPVGADPLHEEYADFAGDSRSAA

Radius of gyration: 15.65 Å; chains: 1; bounding box: 34×35×44 Å

Secondary structure (DSSP, 8-state):
-EE--SS-EEE----STT---SSEEE--TTT--SSS--EEEETTS-BSHHHHTT-B-SEEEEE-TTS-EEEEEE-TTSTTSSPBEEEETTEEEE-TTTTS-EEE-TT-EE---EEEEEESS---HHHHHHHHHHHHT------